Protein AF-A0A0B2QJ82-F1 (afdb_monomer)

Secondary structure (DSSP, 8-state):
-HHHHHHTT-SEEEEEES-HHHHHHHHH---TTSTTHHHHHHHHHHHTSSSEEEEEE--GGGGHHHHHHHHHHHHTT---

pLDDT: mean 92.58, std 9.86, range [45.97, 97.5]

InterPro domains:
  IPR002156 Ribonuclease H domain [PF13456] (1-71)
  IPR012337 Ribonuclease H-like superfamily [SSF53098] (4-76)
  IPR036397 Ribonuclease H superfamily [G3DSA:3.30.420.10] (1-75)
  IPR044730 Ribonuclease H-like domain, plant type [cd06222] (1-70)

Foldseek 3Di:
DLVVCVVVVAQAEEAEDQDPVLVCCLVVNDDPPDPCNVVSVVVVVSCPDNGHYHYDYDHPVVCVVVVVVVVVVVVVPDDD

Sequence (80 aa):
GLNLAGHKGFCLVICESDSKMALQFIEEGVVDCHPHAPLVAAIRLLMGLNWDVSFLHTFREGNFCADALAELGATNTSPL

Solvent-accessible surface area (backbone atoms only — not comparable to full-atom values): 4904 Å² total; per-residue (Å²): 110,68,70,60,42,53,76,71,66,57,50,71,45,80,47,72,39,56,52,64,65,60,53,48,33,58,75,77,47,67,58,83,88,42,95,56,26,70,58,40,51,52,51,52,53,60,61,70,46,100,46,49,73,48,78,43,83,43,56,62,86,76,36,49,73,60,52,55,52,50,50,55,56,57,61,74,65,64,81,129

Structure (mmCIF, N/CA/C/O backbone):
data_AF-A0A0B2QJ82-F1
#
_entry.id   AF-A0A0B2QJ82-F1
#
loop_
_atom_site.group_PDB
_atom_site.id
_atom_site.type_symbol
_atom_site.label_atom_id
_atom_site.label_alt_id
_atom_site.label_comp_id
_atom_site.label_asym_id
_atom_site.label_entity_id
_atom_site.label_seq_id
_atom_site.pdbx_PDB_ins_code
_atom_site.Cartn_x
_atom_site.Cartn_y
_atom_site.Cartn_z
_atom_site.occupancy
_atom_site.B_iso_or_equiv
_atom_site.auth_seq_id
_atom_site.auth_comp_id
_atom_site.auth_asym_id
_atom_site.auth_atom_id
_atom_site.pdbx_PDB_model_num
ATOM 1 N N . GLY A 1 1 ? 1.237 -3.662 6.556 1.00 93.25 1 GLY A N 1
ATOM 2 C CA . GLY A 1 1 ? 0.106 -2.821 6.993 1.00 93.25 1 GLY A CA 1
ATOM 3 C C . GLY A 1 1 ? -1.224 -3.531 6.821 1.00 93.25 1 GLY A C 1
ATOM 4 O O . GLY A 1 1 ? -1.712 -4.110 7.780 1.00 93.25 1 GLY A O 1
ATOM 5 N N . LEU A 1 2 ? -1.775 -3.542 5.604 1.00 95.56 2 LEU A N 1
ATOM 6 C CA . LEU A 1 2 ? -3.153 -3.980 5.317 1.00 95.56 2 LEU A CA 1
ATOM 7 C C . LEU A 1 2 ? -3.530 -5.371 5.850 1.00 95.56 2 LEU A C 1
ATOM 9 O O . LEU A 1 2 ? -4.529 -5.489 6.548 1.00 95.56 2 LEU A O 1
ATOM 13 N N . ASN A 1 3 ? -2.712 -6.403 5.608 1.00 95.75 3 ASN A N 1
ATOM 14 C CA . ASN A 1 3 ? -2.977 -7.753 6.133 1.00 95.75 3 ASN A CA 1
ATOM 15 C C . ASN A 1 3 ? -3.154 -7.778 7.659 1.00 95.75 3 ASN A C 1
ATOM 17 O O . ASN A 1 3 ? -4.049 -8.445 8.172 1.00 95.75 3 ASN A O 1
ATOM 21 N N . LEU A 1 4 ? -2.318 -7.033 8.391 1.00 96.25 4 LEU A N 1
ATOM 22 C CA . LEU A 1 4 ? -2.424 -6.941 9.846 1.00 96.25 4 LEU A CA 1
ATOM 23 C C . LEU A 1 4 ? -3.729 -6.251 10.251 1.00 96.25 4 LEU A C 1
ATOM 25 O O . LEU A 1 4 ? -4.389 -6.716 11.173 1.00 96.25 4 LEU A O 1
ATOM 29 N N . ALA A 1 5 ? -4.108 -5.177 9.557 1.00 96.44 5 ALA A N 1
ATOM 30 C CA . ALA A 1 5 ? -5.346 -4.465 9.843 1.00 96.44 5 ALA A CA 1
ATOM 31 C C . ALA A 1 5 ? -6.583 -5.355 9.616 1.00 96.44 5 ALA A C 1
ATOM 33 O O . ALA A 1 5 ? -7.431 -5.457 10.503 1.00 96.44 5 ALA A O 1
ATOM 34 N N . GLY A 1 6 ? -6.626 -6.080 8.494 1.00 95.38 6 GLY A N 1
ATOM 35 C CA . GLY A 1 6 ? -7.688 -7.046 8.204 1.00 95.38 6 GLY A CA 1
ATOM 36 C C . GLY A 1 6 ? -7.750 -8.176 9.236 1.00 95.38 6 GLY A C 1
ATOM 37 O O . GLY A 1 6 ? -8.815 -8.470 9.771 1.00 95.38 6 GLY A O 1
ATOM 38 N N . HIS A 1 7 ? -6.603 -8.750 9.619 1.00 96.06 7 HIS A N 1
ATOM 39 C CA . HIS A 1 7 ? -6.544 -9.780 10.665 1.00 96.06 7 HIS A CA 1
ATOM 40 C C . HIS A 1 7 ? -6.991 -9.262 12.044 1.00 96.06 7 HIS A C 1
ATOM 42 O O . HIS A 1 7 ? -7.479 -10.023 12.878 1.00 96.06 7 HIS A O 1
ATOM 48 N N . LYS A 1 8 ? -6.822 -7.965 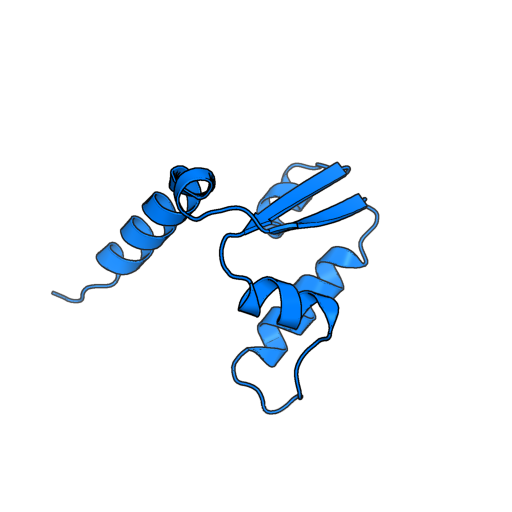12.312 1.00 96.56 8 LYS A N 1
ATOM 49 C CA . LYS A 1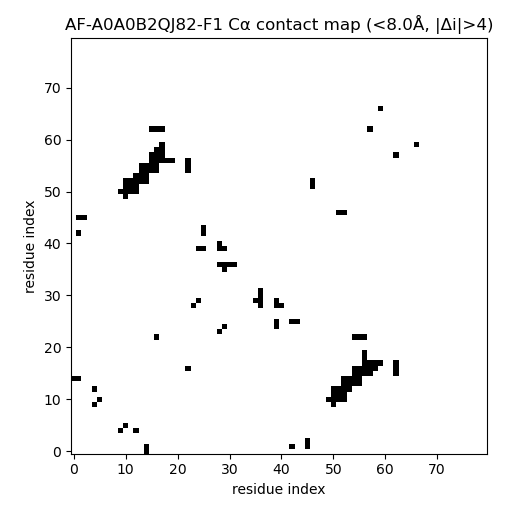 8 ? -7.304 -7.315 13.539 1.00 96.56 8 LYS A CA 1
ATOM 50 C C . LYS A 1 8 ? -8.790 -6.939 13.480 1.00 96.56 8 LYS A C 1
ATOM 52 O O . LYS A 1 8 ? -9.310 -6.475 14.490 1.00 96.56 8 LYS A O 1
ATOM 57 N N . GLY A 1 9 ? -9.468 -7.170 12.355 1.00 96.38 9 GLY A N 1
ATOM 58 C CA . GLY A 1 9 ? -10.900 -6.919 12.195 1.00 96.38 9 GLY A CA 1
ATOM 59 C C . GLY A 1 9 ? -11.259 -5.447 11.993 1.00 96.38 9 GLY A C 1
ATOM 60 O O . GLY A 1 9 ? -12.401 -5.067 12.238 1.00 96.38 9 GLY A O 1
ATOM 61 N N . PHE A 1 10 ? -10.308 -4.603 11.577 1.00 96.88 10 PHE A N 1
ATOM 62 C CA . PHE A 1 10 ? -10.635 -3.228 11.203 1.00 96.88 10 PHE A CA 1
ATOM 63 C C . PHE A 1 10 ? -11.399 -3.217 9.878 1.00 96.88 10 PHE A C 1
ATOM 65 O O . PHE A 1 10 ? -10.947 -3.810 8.904 1.00 96.88 10 PHE A O 1
ATOM 72 N N . CYS A 1 11 ? -12.530 -2.510 9.842 1.00 95.31 11 CYS A N 1
ATOM 73 C CA . CYS A 1 11 ? -13.371 -2.386 8.646 1.00 95.31 11 CYS A CA 1
ATOM 74 C C . CYS A 1 11 ? -13.300 -1.003 7.985 1.00 95.31 11 CYS A C 1
ATOM 76 O O . CYS A 1 11 ? -13.866 -0.835 6.915 1.00 95.31 11 CYS A O 1
ATOM 78 N N . LEU A 1 12 ? -12.646 -0.026 8.620 1.00 97.31 12 LEU A N 1
ATOM 79 C CA . LEU A 1 12 ? -12.408 1.314 8.084 1.00 97.31 12 LEU A CA 1
ATOM 80 C C . LEU A 1 12 ? -10.928 1.642 8.274 1.00 97.31 12 LEU A C 1
ATOM 82 O O . LEU A 1 12 ? -10.467 1.770 9.411 1.00 97.31 12 LEU A O 1
ATOM 86 N N . VAL A 1 13 ? -10.181 1.724 7.178 1.00 97.06 13 VAL A N 1
ATOM 87 C CA . VAL A 1 13 ? -8.722 1.858 7.201 1.00 97.06 13 VAL A CA 1
ATOM 88 C C . VAL A 1 13 ? -8.278 2.968 6.258 1.00 97.06 13 VAL A C 1
ATOM 90 O O . VAL A 1 13 ? -8.584 2.959 5.071 1.00 97.06 13 VAL A O 1
ATOM 93 N N . ILE A 1 14 ? -7.492 3.901 6.791 1.00 97.06 14 ILE A N 1
ATOM 94 C CA . ILE A 1 14 ? -6.732 4.867 5.998 1.00 97.06 14 ILE A CA 1
ATOM 95 C C . ILE A 1 14 ? -5.280 4.394 6.002 1.00 97.06 14 ILE A C 1
ATOM 97 O O . ILE A 1 14 ? -4.654 4.292 7.058 1.00 97.06 14 ILE A O 1
ATOM 101 N N . CYS A 1 15 ? -4.761 4.043 4.831 1.00 96.19 15 CYS A N 1
ATOM 102 C CA . CYS A 1 15 ? -3.378 3.626 4.652 1.00 96.19 15 CYS A CA 1
ATOM 103 C C . CYS A 1 15 ? -2.549 4.810 4.148 1.00 96.19 15 CYS A C 1
ATOM 105 O O . CYS A 1 15 ? -2.598 5.159 2.969 1.00 96.19 15 CYS A O 1
ATOM 107 N N . GLU A 1 16 ? -1.766 5.411 5.039 1.00 96.56 16 GLU A N 1
ATOM 108 C CA . GLU A 1 16 ? -0.856 6.502 4.694 1.00 96.56 16 GLU A CA 1
ATOM 109 C C . GLU A 1 16 ? 0.488 5.967 4.184 1.00 96.56 16 GLU A C 1
ATOM 111 O O . GLU A 1 16 ? 1.028 4.991 4.712 1.00 96.56 16 GLU A O 1
ATOM 116 N N . SER A 1 17 ? 1.029 6.591 3.137 1.00 96.12 17 SER A N 1
ATOM 117 C CA . SER A 1 17 ? 2.369 6.291 2.623 1.00 96.12 17 SER A CA 1
ATOM 118 C C . SER A 1 17 ? 3.041 7.535 2.050 1.00 96.12 17 SER A C 1
ATOM 120 O O . SER A 1 17 ? 2.416 8.355 1.372 1.00 96.12 17 SER A O 1
ATOM 122 N N . ASP A 1 18 ? 4.345 7.659 2.272 1.00 96.31 18 ASP A N 1
ATOM 123 C CA . ASP A 1 18 ? 5.180 8.691 1.659 1.00 96.31 18 ASP A CA 1
ATOM 124 C C . ASP A 1 18 ? 5.678 8.317 0.250 1.00 96.31 18 ASP A C 1
ATOM 126 O O . ASP A 1 18 ? 6.189 9.166 -0.485 1.00 96.31 18 ASP A O 1
ATOM 130 N N . SER A 1 19 ? 5.449 7.079 -0.197 1.00 95.69 19 SER A N 1
ATOM 131 C CA . SER A 1 19 ? 5.796 6.640 -1.548 1.00 95.69 19 SER A CA 1
ATOM 132 C C . SER A 1 19 ? 4.672 6.930 -2.542 1.00 95.69 19 SER A C 1
ATOM 134 O O . SER A 1 19 ? 3.773 6.114 -2.756 1.00 95.69 19 SER A O 1
ATO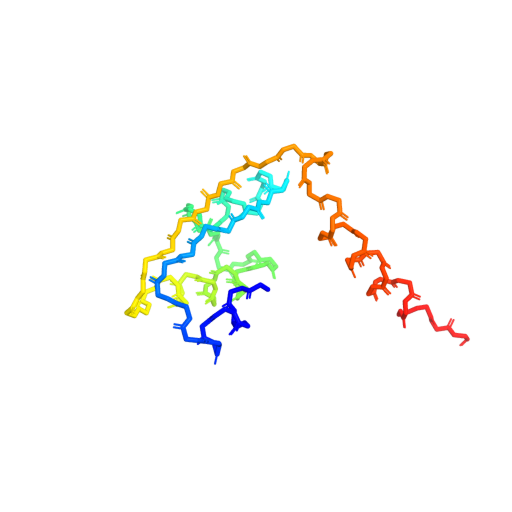M 136 N N . LYS A 1 20 ? 4.754 8.078 -3.228 1.00 95.69 20 LYS A N 1
ATOM 137 C CA . LYS A 1 20 ? 3.823 8.424 -4.324 1.00 95.69 20 LYS A CA 1
ATOM 138 C C . LYS A 1 20 ? 3.758 7.345 -5.406 1.00 95.69 20 LYS A C 1
ATOM 140 O O . LYS A 1 20 ? 2.686 7.058 -5.920 1.00 95.69 20 LYS A O 1
ATOM 145 N N . MET A 1 21 ? 4.899 6.735 -5.725 1.00 95.88 21 MET A N 1
ATOM 146 C CA . MET A 1 21 ? 4.979 5.679 -6.734 1.00 95.88 21 MET A CA 1
ATOM 147 C C . MET A 1 21 ? 4.208 4.428 -6.307 1.00 95.88 21 MET A C 1
ATOM 149 O O . MET A 1 21 ? 3.489 3.852 -7.118 1.00 95.88 21 MET A O 1
ATOM 153 N N . ALA A 1 22 ? 4.311 4.026 -5.035 1.00 96.25 22 ALA A N 1
ATOM 154 C CA . ALA A 1 22 ? 3.546 2.891 -4.528 1.00 96.25 22 ALA A CA 1
ATOM 155 C C . ALA A 1 22 ? 2.037 3.160 -4.596 1.00 96.25 22 ALA A C 1
ATOM 157 O O . ALA A 1 22 ? 1.285 2.287 -5.020 1.00 96.25 22 ALA A O 1
ATOM 158 N N . LEU A 1 23 ? 1.607 4.373 -4.232 1.00 96.94 23 LEU A N 1
ATOM 159 C CA . LEU A 1 23 ? 0.203 4.778 -4.325 1.00 96.94 23 LEU A CA 1
ATOM 160 C C . LEU A 1 23 ? -0.305 4.751 -5.771 1.00 96.94 23 LEU A C 1
ATOM 162 O O . LEU A 1 23 ? -1.345 4.151 -6.030 1.00 96.94 23 LEU A O 1
ATOM 166 N N . GLN A 1 24 ? 0.470 5.293 -6.713 1.00 96.88 24 GLN A N 1
ATOM 167 C CA . GLN A 1 24 ? 0.127 5.268 -8.135 1.00 96.88 24 GLN A CA 1
ATOM 168 C C . GLN A 1 24 ? 0.010 3.833 -8.670 1.00 96.88 24 GLN A C 1
ATOM 170 O O . GLN A 1 24 ? -0.948 3.507 -9.363 1.00 96.88 24 GLN A O 1
ATOM 175 N N . PHE A 1 25 ? 0.938 2.941 -8.309 1.00 97.50 25 PHE A N 1
ATOM 176 C CA . PHE A 1 25 ? 0.867 1.535 -8.716 1.00 97.50 25 PHE A CA 1
ATOM 177 C C . PHE A 1 25 ? -0.366 0.817 -8.168 1.00 97.50 25 PHE A C 1
ATOM 179 O O . PHE A 1 25 ? -0.912 -0.054 -8.841 1.00 97.50 25 PHE A O 1
ATOM 186 N N . ILE A 1 26 ? -0.806 1.149 -6.955 1.00 96.69 26 ILE A N 1
ATOM 187 C CA . ILE A 1 26 ? -2.013 0.562 -6.363 1.00 96.69 26 ILE A CA 1
ATOM 188 C C . ILE A 1 26 ? -3.265 1.065 -7.090 1.00 96.69 26 ILE A C 1
ATOM 190 O O . ILE A 1 26 ? -4.141 0.258 -7.411 1.00 96.69 26 ILE A O 1
ATOM 194 N N . GLU A 1 27 ? -3.329 2.368 -7.363 1.00 95.69 27 GLU A N 1
ATOM 195 C CA . GLU A 1 27 ? -4.463 3.025 -8.017 1.00 95.69 27 GLU A CA 1
ATOM 196 C C . GLU A 1 27 ? -4.610 2.600 -9.486 1.00 95.69 27 GLU A C 1
ATOM 198 O O . GLU A 1 27 ? -5.659 2.100 -9.898 1.00 95.69 27 GLU A O 1
ATOM 203 N N . GLU A 1 28 ? -3.543 2.734 -10.271 1.00 95.75 28 GLU A N 1
ATOM 204 C CA . GLU A 1 28 ? -3.561 2.494 -11.718 1.00 95.75 28 GLU A CA 1
ATOM 205 C C . GLU A 1 28 ? -3.325 1.012 -12.057 1.00 95.75 28 GLU A C 1
ATOM 207 O O . GLU A 1 28 ? -3.793 0.499 -13.077 1.00 95.75 28 GLU A O 1
ATOM 212 N N . GLY A 1 29 ? -2.657 0.273 -11.171 1.00 94.81 29 GLY A N 1
ATOM 213 C CA . GLY A 1 29 ? -2.069 -1.022 -11.490 1.00 94.81 29 GLY A CA 1
ATOM 214 C C . GLY A 1 29 ? -0.691 -0.888 -12.132 1.00 94.81 29 GLY A C 1
ATOM 215 O O . GLY A 1 29 ? -0.139 0.196 -12.296 1.00 94.81 29 GLY A O 1
ATOM 216 N N . VAL A 1 30 ? -0.120 -2.031 -12.499 1.00 96.75 30 VAL A N 1
ATOM 217 C CA . VAL A 1 30 ? 1.145 -2.116 -13.233 1.00 96.75 30 VAL A CA 1
ATOM 218 C C . VAL A 1 30 ? 1.023 -3.178 -14.318 1.00 96.75 30 VAL A C 1
ATOM 220 O O . VAL A 1 30 ? 0.167 -4.055 -14.237 1.00 96.75 30 VAL A O 1
ATOM 223 N N . VAL A 1 31 ? 1.890 -3.108 -15.327 1.00 95.38 31 VAL A N 1
ATOM 224 C CA . VAL A 1 31 ? 1.992 -4.148 -16.360 1.00 95.38 31 VAL A CA 1
ATOM 225 C C . VAL A 1 31 ? 2.436 -5.482 -15.754 1.00 95.38 31 VAL A C 1
ATOM 227 O O . VAL A 1 31 ? 3.245 -5.500 -14.828 1.00 95.38 31 VAL A O 1
ATOM 230 N N . ASP A 1 32 ? 1.970 -6.603 -16.307 1.00 92.56 32 ASP A N 1
ATOM 231 C CA . ASP A 1 32 ? 2.205 -7.943 -15.739 1.00 92.56 32 ASP A CA 1
ATOM 232 C C . ASP A 1 32 ? 3.688 -8.335 -15.646 1.00 92.56 32 ASP A C 1
ATOM 234 O O . ASP A 1 32 ? 4.081 -9.113 -14.780 1.00 92.56 32 ASP A O 1
ATOM 238 N N . CYS A 1 33 ? 4.538 -7.781 -16.516 1.00 94.94 33 CYS A N 1
ATOM 239 C CA . CYS A 1 33 ? 5.983 -8.013 -16.488 1.00 94.94 33 CYS A CA 1
ATOM 240 C C . CYS A 1 33 ? 6.725 -7.169 -15.438 1.00 94.94 33 CYS A C 1
ATOM 242 O O . CYS A 1 33 ? 7.936 -7.327 -15.269 1.00 94.94 33 CYS A O 1
ATOM 244 N N . HIS A 1 34 ? 6.035 -6.261 -14.744 1.00 95.44 34 HIS A N 1
ATOM 245 C CA . HIS A 1 34 ? 6.653 -5.402 -13.748 1.00 95.44 34 HIS A CA 1
ATOM 246 C C . HIS A 1 34 ? 7.085 -6.221 -12.515 1.00 95.44 34 HIS A C 1
ATOM 248 O O . HIS A 1 34 ? 6.296 -7.030 -12.020 1.00 95.44 34 HIS A O 1
ATOM 254 N N . PRO A 1 35 ? 8.274 -5.975 -11.926 1.00 96.25 35 PRO A N 1
ATOM 255 C CA . PRO A 1 35 ? 8.758 -6.732 -10.763 1.00 96.25 35 PRO A CA 1
ATOM 256 C C . PRO A 1 35 ? 7.805 -6.727 -9.560 1.00 96.25 35 PRO A C 1
ATOM 258 O O . PRO A 1 35 ? 7.794 -7.656 -8.757 1.00 96.25 35 PRO A O 1
ATOM 261 N N . HIS A 1 36 ? 6.993 -5.675 -9.429 1.00 95.62 36 HIS A N 1
ATOM 262 C CA . HIS A 1 36 ? 6.020 -5.524 -8.345 1.00 95.62 36 HIS A CA 1
ATOM 263 C C . HIS A 1 36 ? 4.587 -5.937 -8.718 1.00 95.62 36 HIS A C 1
ATOM 265 O O . HIS A 1 36 ? 3.703 -5.804 -7.874 1.00 95.62 36 HIS A O 1
ATOM 271 N N . ALA A 1 37 ? 4.334 -6.454 -9.927 1.00 96.50 37 ALA A N 1
ATOM 272 C CA . ALA A 1 37 ? 2.986 -6.843 -10.360 1.00 96.50 37 ALA A CA 1
ATOM 273 C C . ALA A 1 37 ? 2.281 -7.823 -9.402 1.00 96.50 37 ALA A C 1
ATOM 275 O O . ALA A 1 37 ? 1.139 -7.546 -9.028 1.00 96.50 37 ALA A O 1
ATOM 276 N N . PRO A 1 38 ? 2.941 -8.883 -8.886 1.00 96.94 38 PRO A N 1
ATOM 277 C CA . PRO A 1 38 ? 2.303 -9.783 -7.923 1.00 96.94 38 PRO A CA 1
ATOM 278 C C . PRO A 1 38 ? 1.908 -9.083 -6.615 1.00 96.94 38 PRO A C 1
ATOM 280 O O . PRO A 1 38 ? 0.851 -9.361 -6.051 1.00 96.94 38 PRO A O 1
ATOM 283 N N . LEU A 1 39 ? 2.739 -8.149 -6.138 1.00 97.00 39 LEU A N 1
ATOM 284 C CA . LEU A 1 39 ? 2.484 -7.411 -4.900 1.00 97.00 39 LEU A CA 1
ATOM 285 C C . LEU A 1 39 ? 1.323 -6.425 -5.066 1.00 97.00 39 LEU A C 1
ATOM 287 O O . LEU A 1 39 ? 0.437 -6.369 -4.215 1.00 97.00 39 LEU A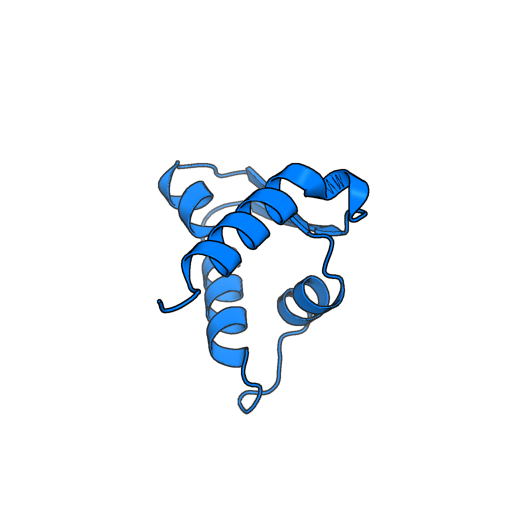 O 1
ATOM 291 N N . VAL A 1 40 ? 1.305 -5.683 -6.174 1.00 97.31 40 VAL A N 1
ATOM 292 C CA . VAL A 1 40 ? 0.219 -4.751 -6.506 1.00 97.31 40 VAL A CA 1
ATOM 293 C C . VAL A 1 40 ? -1.104 -5.505 -6.650 1.00 97.31 40 VAL A C 1
ATOM 295 O O . VAL A 1 40 ? -2.106 -5.094 -6.066 1.00 97.31 40 VAL A O 1
ATOM 298 N N . ALA A 1 41 ? -1.107 -6.645 -7.347 1.00 97.00 41 ALA A N 1
ATOM 299 C CA . ALA A 1 41 ? -2.292 -7.490 -7.473 1.00 97.00 41 ALA A CA 1
ATOM 300 C C . ALA A 1 41 ? -2.800 -7.971 -6.103 1.00 97.00 41 ALA A C 1
ATOM 302 O O . ALA A 1 41 ? -3.994 -7.873 -5.824 1.00 97.00 41 ALA A O 1
ATOM 303 N N . ALA A 1 42 ? -1.905 -8.416 -5.215 1.00 97.12 42 ALA A N 1
ATOM 304 C CA . ALA A 1 42 ? -2.274 -8.830 -3.862 1.00 97.12 42 ALA A CA 1
ATOM 305 C C . ALA A 1 42 ? -2.890 -7.684 -3.038 1.00 97.12 42 ALA A C 1
ATOM 307 O O . ALA A 1 42 ? -3.887 -7.893 -2.349 1.00 97.12 42 ALA A O 1
ATOM 308 N N . ILE A 1 43 ? -2.344 -6.467 -3.130 1.00 97.00 43 ILE A N 1
ATOM 309 C CA . ILE A 1 43 ?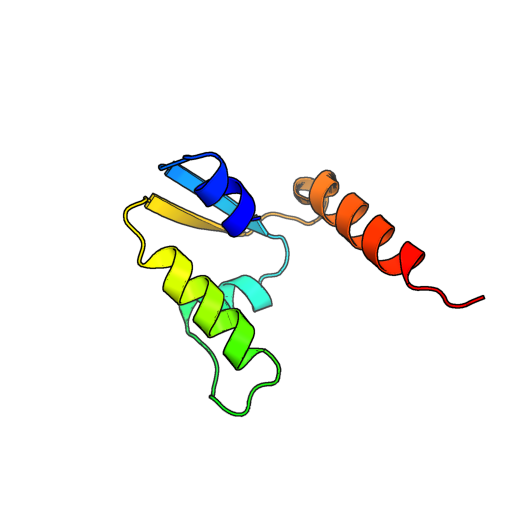 -2.911 -5.287 -2.457 1.00 97.00 43 ILE A CA 1
ATOM 310 C C . ILE A 1 43 ? -4.313 -4.983 -2.996 1.00 97.00 43 ILE A C 1
ATOM 312 O O . ILE A 1 43 ? -5.235 -4.778 -2.210 1.00 97.00 43 ILE A O 1
ATOM 316 N N . ARG A 1 44 ? -4.504 -5.019 -4.318 1.00 96.19 44 ARG A N 1
ATOM 317 C CA . ARG A 1 44 ? -5.814 -4.773 -4.942 1.00 96.19 44 ARG A CA 1
ATOM 318 C C . ARG A 1 44 ? -6.846 -5.846 -4.590 1.00 96.19 44 ARG A C 1
ATOM 320 O O . ARG A 1 44 ? -8.012 -5.518 -4.398 1.00 96.19 44 ARG A O 1
ATOM 327 N N . LEU A 1 45 ? -6.431 -7.105 -4.432 1.00 96.06 45 LEU A N 1
ATOM 328 C CA . LEU A 1 45 ? -7.301 -8.162 -3.903 1.00 96.06 45 LEU A CA 1
ATOM 329 C C . LEU A 1 45 ? -7.735 -7.867 -2.465 1.00 96.06 45 LEU A C 1
ATOM 331 O O . LEU A 1 45 ? -8.909 -8.030 -2.143 1.00 96.06 45 LEU A O 1
ATOM 335 N N . LEU A 1 46 ? -6.817 -7.389 -1.616 1.00 95.38 46 LEU A N 1
ATOM 336 C CA . LEU A 1 46 ? -7.161 -6.967 -0.258 1.00 95.38 46 LEU A CA 1
ATOM 337 C C . LEU A 1 46 ? -8.159 -5.809 -0.274 1.00 95.38 46 LEU A C 1
ATOM 339 O O . LEU A 1 46 ? -9.106 -5.841 0.497 1.00 95.38 46 LEU A O 1
ATOM 343 N N . MET A 1 47 ? -8.010 -4.831 -1.168 1.00 94.50 47 MET A N 1
ATOM 344 C CA . MET A 1 47 ? -8.973 -3.727 -1.313 1.00 94.50 47 MET A CA 1
ATOM 345 C C . MET A 1 47 ? -10.384 -4.201 -1.690 1.00 94.50 47 MET A C 1
ATOM 347 O O . MET A 1 47 ? -11.351 -3.534 -1.352 1.00 94.50 47 MET A O 1
ATOM 351 N N . GLY A 1 48 ? -10.510 -5.346 -2.369 1.00 93.44 48 GLY A N 1
ATOM 352 C CA . GLY A 1 48 ? -11.796 -5.930 -2.760 1.00 93.44 48 GLY A CA 1
ATOM 353 C C . GLY A 1 48 ? -12.513 -6.728 -1.664 1.00 93.44 48 GLY A C 1
ATOM 354 O O . GLY A 1 48 ? -13.566 -7.305 -1.933 1.00 93.44 48 GLY A O 1
ATOM 355 N N . LEU A 1 49 ? -11.954 -6.817 -0.452 1.00 93.62 49 LEU A N 1
ATOM 356 C CA . LEU A 1 49 ? -12.622 -7.461 0.682 1.00 93.62 49 LEU A CA 1
ATOM 357 C C . LEU A 1 49 ? -13.764 -6.587 1.233 1.00 93.62 49 LEU A C 1
ATOM 359 O O . LEU A 1 49 ? -13.944 -5.437 0.848 1.00 93.62 49 LEU A O 1
ATOM 363 N N . ASN A 1 50 ? -14.543 -7.128 2.173 1.00 94.62 50 ASN A N 1
ATOM 364 C CA . ASN A 1 50 ? -15.673 -6.427 2.790 1.00 94.62 50 ASN A CA 1
ATOM 365 C C . ASN A 1 50 ? -15.228 -5.445 3.898 1.00 94.62 50 ASN A C 1
ATOM 367 O O . ASN A 1 50 ? -15.502 -5.662 5.079 1.00 94.62 50 ASN A O 1
ATOM 371 N N . TRP A 1 51 ? -14.508 -4.397 3.508 1.00 96.81 51 TRP A N 1
ATOM 372 C CA . TRP A 1 51 ? -14.034 -3.288 4.345 1.00 96.81 51 TRP A CA 1
ATOM 373 C C . TRP A 1 51 ? -13.812 -2.038 3.485 1.00 96.81 51 TRP A C 1
ATOM 375 O O . TRP A 1 51 ? -13.684 -2.131 2.267 1.00 96.81 51 TRP A O 1
ATOM 385 N N . ASP A 1 52 ? -13.775 -0.873 4.120 1.00 97.00 52 ASP A N 1
ATOM 386 C CA . ASP A 1 52 ? -13.487 0.406 3.481 1.00 97.00 52 ASP A CA 1
ATOM 387 C C . ASP A 1 52 ? -12.009 0.758 3.684 1.00 97.00 52 ASP A C 1
ATOM 389 O O . ASP A 1 52 ? -11.544 0.936 4.817 1.00 97.00 52 ASP A O 1
ATOM 393 N N . VAL A 1 53 ? -11.259 0.811 2.582 1.00 96.94 53 VAL A N 1
ATOM 394 C CA . VAL A 1 53 ? -9.831 1.133 2.575 1.00 96.94 53 VAL A CA 1
ATOM 395 C C . VAL A 1 53 ? -9.576 2.295 1.635 1.00 96.94 53 VAL A C 1
ATOM 397 O O . VAL A 1 53 ? -9.801 2.190 0.430 1.00 96.94 53 VAL A O 1
ATOM 400 N N . SER A 1 54 ? -9.004 3.367 2.175 1.00 96.12 54 SER A N 1
ATOM 401 C CA . SER A 1 54 ? -8.478 4.482 1.389 1.00 96.12 54 SER A CA 1
ATOM 402 C C . SER A 1 54 ? -6.964 4.576 1.531 1.00 96.12 54 SER A C 1
ATOM 404 O O . SER A 1 54 ? -6.383 4.161 2.536 1.00 96.12 54 SER A O 1
ATOM 406 N N . PHE A 1 55 ? -6.316 5.121 0.507 1.00 96.62 55 PHE A N 1
ATOM 407 C CA . PHE A 1 55 ? -4.883 5.369 0.507 1.00 96.62 55 PHE A CA 1
ATOM 408 C C . PHE A 1 55 ? -4.626 6.865 0.432 1.00 96.62 55 PHE A C 1
ATOM 410 O O . PHE A 1 55 ? -5.236 7.560 -0.380 1.00 96.62 55 PHE A O 1
ATOM 417 N N . LEU A 1 56 ? -3.717 7.351 1.271 1.00 96.00 56 LEU A N 1
ATOM 418 C CA . LEU A 1 56 ? -3.393 8.767 1.351 1.00 96.00 56 LEU A CA 1
ATOM 419 C C . LEU A 1 56 ? -1.886 8.969 1.269 1.00 96.00 56 LEU A C 1
ATOM 421 O O . LEU A 1 56 ? -1.100 8.270 1.910 1.00 96.00 56 LEU A O 1
ATOM 425 N N . HIS A 1 57 ? -1.482 9.959 0.482 1.00 96.50 57 HIS A N 1
ATOM 426 C CA . HIS A 1 57 ? -0.101 10.395 0.489 1.00 96.50 57 HIS A CA 1
ATOM 427 C C . HIS A 1 57 ? 0.184 11.252 1.724 1.00 96.50 57 HIS A C 1
ATOM 429 O O . HIS A 1 57 ? -0.523 12.227 1.973 1.00 96.50 57 HIS A O 1
ATOM 435 N N . THR A 1 58 ? 1.251 10.924 2.448 1.00 95.12 58 THR A N 1
ATOM 436 C CA . THR A 1 58 ? 1.783 11.748 3.540 1.00 95.12 58 THR A CA 1
ATOM 437 C C . THR A 1 58 ? 3.217 12.181 3.239 1.00 95.12 58 THR A C 1
ATOM 439 O O . THR A 1 58 ? 3.902 11.578 2.415 1.00 95.12 58 THR A O 1
ATOM 442 N N . PHE A 1 59 ? 3.693 13.240 3.889 1.00 92.44 59 PHE A N 1
ATOM 443 C CA . PHE A 1 59 ? 5.109 13.594 3.819 1.00 92.44 59 PHE A CA 1
ATOM 444 C C . PHE A 1 59 ? 5.939 12.597 4.626 1.00 92.44 59 PHE A C 1
ATOM 446 O O . PHE A 1 59 ? 5.469 12.045 5.617 1.00 92.44 59 PHE A O 1
ATOM 453 N N . ARG A 1 60 ? 7.208 12.419 4.249 1.00 88.38 60 ARG A N 1
ATOM 454 C CA . ARG A 1 60 ? 8.132 11.521 4.955 1.00 88.38 60 ARG A CA 1
ATOM 455 C C . ARG A 1 60 ? 8.234 11.822 6.455 1.00 88.38 60 ARG A C 1
ATOM 457 O O . ARG A 1 60 ? 8.259 10.911 7.270 1.00 88.38 60 ARG A O 1
ATOM 464 N N . GLU A 1 61 ? 8.199 13.101 6.827 1.00 88.62 61 GLU A N 1
ATOM 465 C CA . GLU A 1 61 ? 8.184 13.548 8.229 1.00 88.62 61 GLU A CA 1
ATOM 466 C C . GLU A 1 61 ? 6.955 13.037 9.003 1.00 88.62 61 GLU A C 1
ATOM 468 O O . GLU A 1 61 ? 7.040 12.781 10.202 1.00 88.62 61 GLU A O 1
ATOM 473 N N . GLY A 1 62 ? 5.829 12.832 8.312 1.00 85.19 62 GLY A N 1
ATOM 474 C CA . GLY A 1 62 ? 4.611 12.233 8.858 1.0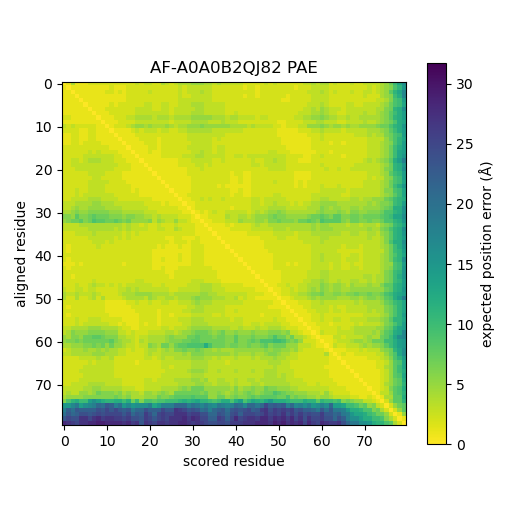0 85.19 62 GLY A CA 1
ATOM 475 C C . GLY A 1 62 ? 4.617 10.701 8.870 1.00 85.19 62 GLY A C 1
ATOM 476 O O . GLY A 1 62 ? 3.770 10.107 9.529 1.00 85.19 62 GLY A O 1
ATOM 477 N N . ASN A 1 63 ? 5.575 10.051 8.196 1.00 93.19 63 ASN A N 1
ATOM 478 C CA . ASN A 1 63 ? 5.675 8.591 8.088 1.00 93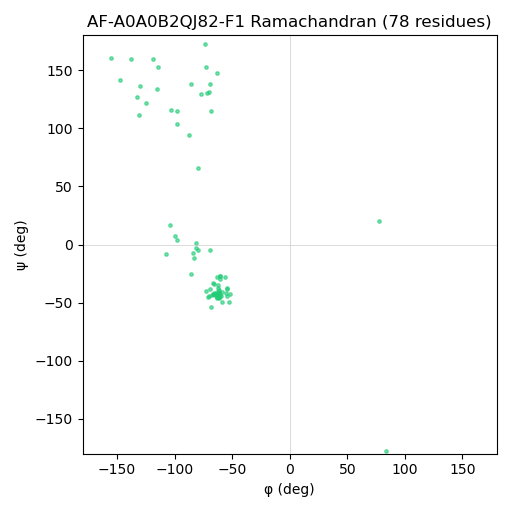.19 63 ASN A CA 1
ATOM 479 C C . ASN A 1 63 ? 6.773 7.979 8.984 1.00 93.19 63 ASN A C 1
ATOM 481 O O . ASN A 1 63 ? 7.168 6.828 8.797 1.00 93.19 63 ASN A O 1
ATOM 485 N N . PHE A 1 64 ? 7.266 8.729 9.980 1.00 93.75 64 PHE A N 1
ATOM 486 C CA . PHE A 1 64 ? 8.442 8.362 10.784 1.00 93.75 64 PHE A CA 1
ATOM 487 C C . PHE A 1 64 ? 8.371 6.954 11.396 1.00 93.75 64 PHE A C 1
ATOM 489 O O . PHE A 1 64 ? 9.348 6.210 11.370 1.00 93.75 64 PHE A O 1
ATOM 496 N N . CYS A 1 65 ? 7.210 6.559 11.928 1.00 93.69 65 CYS A N 1
ATOM 497 C CA . CYS A 1 65 ? 7.039 5.233 12.524 1.00 93.69 65 CYS A CA 1
ATOM 498 C C . CYS A 1 65 ? 7.219 4.106 11.498 1.00 93.69 65 CYS A C 1
ATOM 500 O O . CYS A 1 65 ? 7.824 3.082 11.814 1.00 93.69 65 CYS A O 1
ATOM 502 N N . ALA A 1 66 ? 6.690 4.271 10.283 1.00 94.19 66 ALA A N 1
ATOM 503 C CA . ALA A 1 66 ? 6.827 3.263 9.239 1.00 94.19 66 ALA A CA 1
ATOM 504 C C . ALA A 1 66 ? 8.259 3.224 8.693 1.00 94.19 66 ALA A C 1
ATOM 506 O O . ALA A 1 66 ? 8.793 2.130 8.511 1.00 94.19 66 ALA A O 1
ATOM 507 N N . ASP A 1 67 ? 8.891 4.388 8.516 1.00 93.62 67 ASP A N 1
ATOM 508 C CA . ASP A 1 67 ? 10.293 4.509 8.104 1.00 93.62 67 ASP A CA 1
ATOM 509 C C . ASP A 1 67 ? 11.228 3.807 9.096 1.00 93.62 67 ASP A C 1
ATOM 511 O O . ASP A 1 67 ? 12.030 2.965 8.694 1.00 93.62 67 ASP A O 1
ATOM 515 N N . ALA A 1 68 ? 11.075 4.072 10.398 1.00 93.94 68 ALA A N 1
ATOM 516 C CA . ALA A 1 68 ? 11.887 3.443 11.440 1.00 93.94 68 ALA A CA 1
ATOM 517 C C . ALA A 1 68 ? 11.719 1.912 11.466 1.00 93.94 68 ALA A C 1
ATOM 519 O O . ALA A 1 68 ? 12.689 1.174 11.638 1.00 93.94 68 ALA A O 1
ATOM 520 N N . LEU A 1 69 ? 10.493 1.412 11.265 1.00 93.56 69 LEU A N 1
ATOM 521 C CA . LEU A 1 69 ? 10.235 -0.029 11.176 1.00 93.56 69 LEU A CA 1
ATOM 522 C C . LEU A 1 69 ? 10.825 -0.648 9.901 1.00 93.56 69 LEU A C 1
ATOM 524 O O . LEU A 1 69 ? 11.335 -1.770 9.952 1.00 93.56 69 LEU A O 1
ATOM 528 N N . ALA A 1 70 ? 10.773 0.061 8.772 1.00 92.44 70 ALA A N 1
ATOM 529 C CA . ALA A 1 70 ? 11.374 -0.386 7.519 1.00 92.44 70 ALA A CA 1
ATOM 530 C C . ALA A 1 70 ? 12.908 -0.431 7.614 1.00 92.44 70 ALA A C 1
ATOM 532 O O . ALA A 1 70 ? 13.516 -1.414 7.188 1.00 92.44 70 ALA A O 1
ATOM 533 N N . GLU A 1 71 ? 13.527 0.579 8.231 1.00 92.88 71 GLU A N 1
ATOM 534 C CA . GLU A 1 71 ? 14.970 0.633 8.489 1.00 92.88 71 GLU A CA 1
ATOM 535 C C . GLU A 1 71 ? 15.422 -0.492 9.432 1.00 92.88 71 GLU A C 1
ATOM 537 O O . GLU A 1 71 ? 16.390 -1.203 9.143 1.00 92.88 71 GLU A O 1
ATOM 542 N N . LEU A 1 72 ? 14.683 -0.728 10.521 1.00 93.06 72 LEU A N 1
ATOM 543 C CA . LEU A 1 72 ? 14.939 -1.851 11.424 1.00 93.06 72 LEU A CA 1
ATOM 544 C C . LEU A 1 72 ? 14.855 -3.199 10.688 1.00 93.06 72 LEU A C 1
ATOM 546 O O . LEU A 1 72 ? 15.671 -4.091 10.910 1.00 93.06 72 LEU A O 1
ATOM 550 N N . GLY A 1 73 ? 13.881 -3.361 9.790 1.00 90.69 73 GLY A N 1
ATOM 551 C CA . GLY A 1 73 ? 13.758 -4.560 8.960 1.00 90.69 73 GLY A CA 1
ATOM 552 C C . GLY A 1 73 ? 14.931 -4.742 7.993 1.00 90.69 73 GLY A C 1
ATOM 553 O O . GLY A 1 73 ? 15.453 -5.848 7.868 1.00 90.69 73 GLY A O 1
ATOM 554 N N . ALA A 1 74 ? 15.372 -3.664 7.342 1.00 90.44 74 ALA A N 1
ATOM 555 C CA . ALA A 1 74 ? 16.471 -3.698 6.379 1.00 90.44 74 ALA A CA 1
ATOM 556 C C . ALA A 1 74 ? 17.818 -4.021 7.047 1.00 90.44 74 ALA A C 1
ATOM 558 O O . ALA A 1 74 ? 18.574 -4.862 6.562 1.00 90.44 74 ALA A O 1
ATOM 559 N N 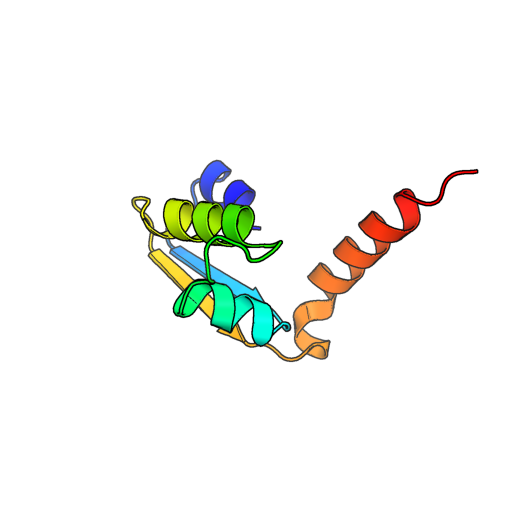. THR A 1 75 ? 18.103 -3.408 8.194 1.00 85.75 75 THR A N 1
ATOM 560 C CA . THR A 1 75 ? 19.368 -3.603 8.925 1.00 85.75 75 THR A CA 1
ATOM 561 C C . THR A 1 75 ? 19.525 -5.023 9.479 1.00 85.75 75 THR A C 1
ATOM 563 O O . THR A 1 75 ? 20.630 -5.570 9.439 1.00 85.75 75 THR A O 1
ATOM 566 N N . ASN A 1 76 ? 18.423 -5.670 9.875 1.00 68.94 76 ASN A N 1
ATOM 567 C CA . ASN A 1 76 ? 18.390 -7.070 10.322 1.00 68.94 76 ASN A CA 1
ATOM 568 C C . ASN A 1 76 ? 18.654 -8.105 9.207 1.00 68.94 76 ASN A C 1
ATOM 570 O O . ASN A 1 76 ? 18.738 -9.297 9.496 1.00 68.94 76 ASN A O 1
ATOM 574 N N . THR A 1 77 ? 18.789 -7.678 7.946 1.00 60.38 77 THR A N 1
ATOM 575 C CA . THR A 1 77 ? 19.149 -8.557 6.815 1.00 60.38 77 THR A CA 1
ATOM 576 C C . THR A 1 77 ? 20.625 -8.488 6.419 1.00 60.38 77 THR A C 1
ATOM 578 O O . THR A 1 77 ? 21.017 -9.104 5.431 1.00 60.38 77 THR A O 1
ATOM 581 N N . SER A 1 78 ? 21.462 -7.788 7.195 1.00 53.31 78 SER A N 1
ATOM 582 C CA . SER A 1 78 ? 22.916 -7.789 6.995 1.00 53.31 78 SER A CA 1
ATOM 583 C C . SER A 1 78 ? 23.482 -9.175 7.346 1.00 53.31 78 SER A C 1
ATOM 585 O O . SER A 1 78 ? 23.393 -9.566 8.513 1.00 53.31 78 SER A O 1
ATOM 587 N N . PRO A 1 79 ? 24.045 -9.944 6.393 1.00 52.94 79 PRO A N 1
ATOM 588 C CA . PRO A 1 79 ? 24.742 -11.172 6.739 1.00 52.94 79 PRO A CA 1
ATOM 589 C C . PRO A 1 79 ? 26.046 -10.791 7.453 1.00 52.94 79 PRO A C 1
ATOM 591 O O . PRO A 1 79 ? 26.773 -9.912 6.985 1.00 52.94 79 PRO A O 1
ATOM 594 N N . LEU A 1 80 ? 26.310 -11.420 8.600 1.00 45.97 80 LEU A N 1
ATOM 595 C CA . LEU A 1 80 ? 27.671 -11.541 9.128 1.00 45.97 80 LEU A CA 1
ATOM 596 C C . LEU A 1 80 ? 28.521 -12.388 8.174 1.00 45.97 80 LEU A C 1
ATOM 598 O O . LEU A 1 80 ? 27.966 -13.364 7.616 1.00 45.97 80 LEU A O 1
#

Organism: Glycine soja (NCBI:txid3848)

Radius of gyration: 14.08 Å; Cα contacts (8 Å, |Δi|>4): 68; chains: 1; bounding box: 43×25×30 Å

Nearest PDB structures (foldseek):
  3aly-assembly1_A  TM=8.737E-01  e=5.984E-03  Sulfurisphaera tokodaii str. 7
  2ehg-assembly1_A  TM=8.790E-01  e=6.870E-03  Sulfurisphaera tokodaii str. 7
  4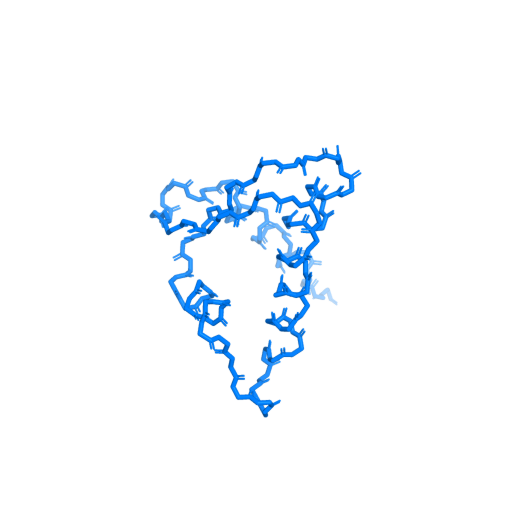e19-assembly2_B  TM=7.917E-01  e=6.412E-03  Halobacterium salinarum NRC-1
  3hst-assembly2_B  TM=8.074E-01  e=6.699E-02  Mycobacterium tuberculosis
  3hst-assembly4_D  TM=8.726E-01  e=3.510E-01  Mycobacterium tuberculosis

Mean predicted aligned error: 4.36 Å